Protein AF-D9WTF3-F1 (afdb_monomer)

Sequence (149 aa):
RPGPTGCSPSTRCSPARRPPPRSGPCACPATEAALARQDLAYFTYHATDPVARRRDGLGPPAGLVGLLHGGWITAEPIVYEDVLPRPVADPGTADPALDADWLAGVLDRPVADPVEYYARQRQDSLDEAARALGVAPIAPPVAPPWPPD

Mean predicted aligned error: 12.85 Å

Nearest PDB structures (foldseek):
  6w1h-assembly1_A  TM=7.527E-01  e=3.810E-04  Pseudomonas putida
  6w1g-assembly1_A  TM=8.157E-01  e=6.959E-04  Pseudomonas putida
  2rjb-assembly1_A  TM=7.613E-01  e=1.271E-03  Shigella flexneri
  7z87-assembly1_B  TM=2.732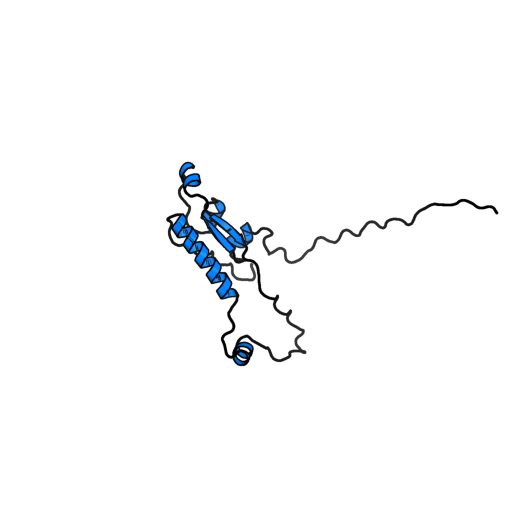E-01  e=2.620E+00  Homo sapiens

Radius of gyration: 26.47 Å; Cα contacts (8 Å, |Δi|>4): 123; chains: 1; bounding box: 66×78×58 Å

pLDDT: mean 77.97, std 19.12, range [31.58, 98.0]

Structure (mmCIF, N/CA/C/O backbone):
data_AF-D9WTF3-F1
#
_entry.id   AF-D9WTF3-F1
#
loop_
_atom_site.group_PDB
_atom_site.id
_atom_site.type_symbol
_atom_site.label_atom_id
_atom_site.label_alt_id
_atom_site.label_comp_id
_atom_site.label_asym_id
_atom_site.label_entity_id
_atom_site.label_seq_id
_atom_site.pdbx_PDB_ins_code
_atom_site.Cartn_x
_atom_site.Cartn_y
_atom_site.Cartn_z
_atom_site.occupancy
_atom_site.B_iso_or_equiv
_atom_site.auth_seq_id
_atom_site.auth_comp_id
_atom_site.auth_asym_id
_atom_site.auth_atom_id
_atom_site.pdbx_PDB_model_num
ATOM 1 N N . ARG A 1 1 ? 50.155 61.643 5.368 1.00 44.66 1 ARG A N 1
ATOM 2 C CA . ARG A 1 1 ? 49.083 61.845 6.383 1.00 44.66 1 ARG A CA 1
ATOM 3 C C . ARG A 1 1 ? 48.370 63.146 6.021 1.00 44.66 1 ARG A C 1
ATOM 5 O O . ARG A 1 1 ? 49.125 64.052 5.691 1.00 44.66 1 ARG A O 1
ATOM 12 N N . PRO A 1 2 ? 47.028 63.281 6.071 1.00 39.81 2 PRO A N 1
ATOM 13 C CA . PRO A 1 2 ? 46.007 62.426 6.705 1.00 39.81 2 PRO A CA 1
ATOM 14 C C . PRO A 1 2 ? 44.875 61.946 5.744 1.00 39.81 2 PRO A C 1
ATOM 16 O O . PRO A 1 2 ? 44.756 62.446 4.633 1.00 39.81 2 PRO A O 1
ATOM 19 N N . GLY A 1 3 ? 44.064 60.962 6.173 1.00 35.59 3 GLY A N 1
ATOM 20 C CA . GLY A 1 3 ? 42.683 60.741 5.671 1.00 35.59 3 GLY A CA 1
ATOM 21 C C . GLY A 1 3 ? 41.695 61.707 6.365 1.00 35.59 3 GLY A C 1
ATOM 22 O O . GLY A 1 3 ? 42.194 62.683 6.930 1.00 35.59 3 GLY A O 1
ATOM 23 N N . PRO A 1 4 ? 40.362 61.464 6.457 1.00 54.62 4 PRO A N 1
ATOM 24 C CA . PRO A 1 4 ? 39.579 60.259 6.132 1.00 54.62 4 PRO A CA 1
ATOM 25 C C . PRO A 1 4 ? 38.205 60.573 5.447 1.00 54.62 4 PRO A C 1
ATOM 27 O O . PRO A 1 4 ? 37.999 61.652 4.903 1.00 54.62 4 PRO A O 1
ATOM 30 N N . THR A 1 5 ? 37.252 59.634 5.567 1.00 38.22 5 THR A N 1
ATOM 31 C CA . THR A 1 5 ? 35.771 59.749 5.486 1.00 38.22 5 THR A CA 1
ATOM 32 C C . THR A 1 5 ? 35.025 59.724 4.144 1.00 38.22 5 THR A C 1
ATOM 34 O O . THR A 1 5 ? 35.095 60.642 3.338 1.00 38.22 5 THR A O 1
ATOM 37 N N . GLY A 1 6 ? 34.154 58.710 4.021 1.00 32.41 6 GLY A N 1
ATOM 38 C CA . GLY A 1 6 ? 32.908 58.784 3.253 1.00 32.41 6 GLY A CA 1
ATOM 39 C C . GLY A 1 6 ? 32.291 57.420 2.934 1.00 32.41 6 GLY 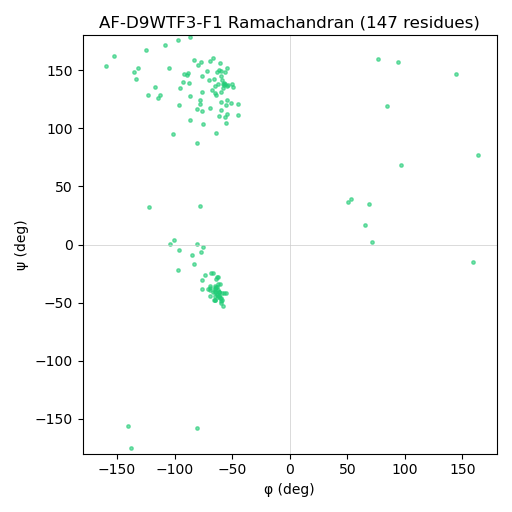A C 1
ATOM 40 O O . GLY A 1 6 ? 32.413 56.937 1.817 1.00 32.41 6 GLY A O 1
ATOM 41 N N . CYS A 1 7 ? 31.632 56.796 3.915 1.00 31.58 7 CYS A N 1
ATOM 42 C CA . CYS A 1 7 ? 30.656 55.726 3.675 1.00 31.58 7 CYS A CA 1
ATOM 43 C C . CYS A 1 7 ? 29.310 56.305 3.191 1.00 31.58 7 CYS A C 1
ATOM 45 O O . CYS A 1 7 ? 28.966 57.420 3.579 1.00 31.58 7 CYS A O 1
ATOM 47 N N . SER A 1 8 ? 28.536 55.444 2.502 1.00 38.44 8 SER A N 1
ATOM 48 C CA . SER A 1 8 ? 27.074 55.454 2.230 1.00 38.44 8 SER A CA 1
ATOM 49 C C . SER A 1 8 ? 26.555 56.084 0.921 1.00 38.44 8 SER A C 1
ATOM 51 O O . SER A 1 8 ? 27.153 57.028 0.418 1.00 38.44 8 SER A O 1
ATOM 53 N N . PRO A 1 9 ? 25.342 55.706 0.440 1.00 47.34 9 PRO A N 1
ATOM 54 C CA . PRO A 1 9 ? 24.687 54.382 0.434 1.00 47.34 9 PRO A CA 1
ATOM 55 C C . PRO A 1 9 ? 23.982 54.075 -0.922 1.00 47.34 9 PRO A C 1
ATOM 57 O O . PRO A 1 9 ? 23.955 54.897 -1.831 1.00 47.34 9 PRO A O 1
ATOM 60 N N . SER A 1 10 ? 23.278 52.936 -0.999 1.00 37.19 10 SER A N 1
ATOM 61 C CA . SER A 1 10 ? 22.157 52.652 -1.931 1.00 37.19 10 SER A CA 1
ATOM 62 C C . SER A 1 10 ? 22.461 51.887 -3.224 1.00 37.19 10 SER A C 1
ATOM 64 O O . SER A 1 10 ? 22.210 52.374 -4.325 1.00 37.19 10 SER A O 1
ATOM 66 N N . THR A 1 11 ? 22.819 50.605 -3.107 1.00 38.91 11 THR A N 1
ATOM 67 C CA . THR A 1 11 ? 22.327 49.640 -4.107 1.00 38.91 11 THR A CA 1
ATOM 68 C C . THR A 1 11 ? 20.961 49.161 -3.635 1.00 38.91 11 THR A C 1
ATOM 70 O O . THR A 1 11 ? 20.842 48.465 -2.629 1.00 38.91 11 THR A O 1
ATOM 73 N N . ARG A 1 12 ? 19.914 49.626 -4.322 1.00 38.94 12 ARG A N 1
ATOM 74 C CA . ARG A 1 12 ? 18.526 49.211 -4.109 1.00 38.94 12 ARG A CA 1
ATOM 75 C C . ARG A 1 12 ? 18.442 47.683 -4.139 1.00 38.94 12 ARG A C 1
ATOM 77 O O . ARG A 1 12 ? 18.777 47.072 -5.151 1.00 38.94 12 ARG A O 1
ATOM 84 N N . CYS A 1 13 ? 17.952 47.089 -3.052 1.00 34.16 13 CYS A N 1
ATOM 85 C CA . CYS A 1 13 ? 17.382 45.748 -3.093 1.00 34.16 13 CYS A CA 1
ATOM 86 C C . CYS A 1 13 ? 16.285 45.747 -4.161 1.00 34.16 13 CYS A C 1
ATOM 88 O O . CYS A 1 13 ? 15.263 46.417 -4.007 1.00 34.16 13 CYS A O 1
ATOM 90 N N . SER A 1 14 ? 16.507 45.019 -5.255 1.00 44.94 14 SER A N 1
ATOM 91 C CA . SER A 1 14 ? 15.401 44.606 -6.114 1.00 44.94 14 SER A CA 1
ATOM 92 C C . SER A 1 14 ? 14.453 43.762 -5.264 1.00 44.94 14 SER A C 1
ATOM 94 O O . SER A 1 14 ? 14.934 42.852 -4.583 1.00 44.94 14 SER A O 1
ATOM 96 N N . PRO A 1 15 ? 13.134 44.016 -5.269 1.00 44.28 15 PRO A N 1
ATOM 97 C CA . PRO A 1 15 ? 12.210 43.077 -4.664 1.00 44.28 15 PRO A CA 1
ATOM 98 C C . PRO A 1 15 ? 12.366 41.748 -5.400 1.00 44.28 15 PRO A C 1
ATOM 100 O O . PRO A 1 15 ? 12.266 41.686 -6.629 1.00 44.28 15 PRO A O 1
ATOM 103 N N . ALA A 1 16 ? 12.681 40.702 -4.635 1.00 52.25 16 ALA A N 1
ATOM 104 C CA . ALA A 1 16 ? 12.716 39.334 -5.112 1.00 52.25 16 ALA A CA 1
ATOM 105 C C . ALA A 1 16 ? 11.457 39.085 -5.948 1.00 52.25 16 ALA A C 1
ATOM 107 O O . ALA A 1 16 ? 10.337 39.265 -5.461 1.00 52.25 16 ALA A O 1
ATOM 108 N N . ARG A 1 17 ? 11.636 38.715 -7.223 1.00 53.31 17 ARG A N 1
ATOM 109 C CA . ARG A 1 17 ? 10.531 38.214 -8.040 1.00 53.31 17 ARG A CA 1
ATOM 110 C C . ARG A 1 17 ? 9.954 37.036 -7.278 1.00 53.31 17 ARG A C 1
ATOM 112 O O . ARG A 1 17 ? 10.605 36.003 -7.147 1.00 53.31 17 ARG A O 1
ATOM 119 N N . ARG A 1 18 ? 8.755 37.221 -6.738 1.00 52.94 18 ARG A N 1
ATOM 120 C CA . ARG A 1 18 ? 7.966 36.133 -6.179 1.00 52.94 18 ARG A CA 1
ATOM 121 C C . ARG A 1 18 ? 7.842 35.096 -7.303 1.00 52.94 18 ARG A C 1
ATOM 123 O O . ARG A 1 18 ? 7.384 35.481 -8.384 1.00 52.94 18 ARG A O 1
ATOM 130 N N . PRO A 1 19 ? 8.316 33.851 -7.126 1.00 53.53 19 PRO A N 1
ATOM 131 C CA . PRO A 1 19 ? 8.144 32.850 -8.166 1.00 53.53 19 PRO A CA 1
ATOM 132 C C . PRO A 1 19 ? 6.639 32.717 -8.444 1.00 53.53 19 PRO A C 1
ATOM 134 O O . PRO A 1 19 ? 5.846 32.789 -7.495 1.00 53.53 19 PRO A O 1
ATOM 137 N N . PRO A 1 20 ? 6.221 32.595 -9.717 1.00 49.66 20 PRO A N 1
ATOM 138 C CA . PRO A 1 20 ? 4.818 32.369 -10.028 1.00 49.66 20 PRO A CA 1
ATOM 139 C C . PRO A 1 20 ? 4.333 31.108 -9.295 1.00 49.66 20 PRO A C 1
ATOM 141 O O . PRO A 1 20 ? 5.134 30.190 -9.074 1.00 49.66 20 PRO A O 1
ATOM 144 N N . PRO A 1 21 ? 3.050 31.038 -8.892 1.00 51.03 21 PRO A N 1
ATOM 145 C CA . PRO A 1 21 ? 2.498 29.798 -8.367 1.00 51.03 21 PRO A CA 1
ATOM 146 C C . PRO A 1 21 ? 2.731 28.693 -9.402 1.00 51.03 21 PRO A C 1
ATOM 148 O O . PRO A 1 21 ? 2.372 28.844 -10.573 1.00 51.03 21 PRO A O 1
ATOM 151 N N . ARG A 1 22 ? 3.388 27.611 -8.969 1.00 52.62 22 ARG A N 1
ATOM 152 C CA . ARG A 1 22 ? 3.642 26.423 -9.788 1.00 52.62 22 ARG A CA 1
ATOM 153 C C . ARG A 1 22 ? 2.302 25.909 -10.307 1.00 52.62 22 ARG A C 1
ATOM 155 O O . ARG A 1 22 ? 1.518 25.355 -9.547 1.00 52.62 22 ARG A O 1
ATOM 162 N N . SER A 1 23 ? 2.027 26.146 -11.581 1.00 61.72 23 SER A N 1
ATOM 163 C CA . SER A 1 23 ? 0.857 25.626 -12.280 1.00 61.72 23 SER A CA 1
ATOM 164 C C . SER A 1 23 ? 1.324 24.430 -13.110 1.00 61.72 23 SER A C 1
ATOM 166 O O . SER A 1 23 ? 1.872 24.603 -14.194 1.00 61.72 23 SER A O 1
ATOM 168 N N . GLY A 1 24 ? 1.169 23.227 -12.540 1.00 50.03 24 GLY A N 1
ATOM 169 C CA . GLY A 1 24 ? 1.377 21.927 -13.195 1.00 50.03 24 GLY A CA 1
ATOM 170 C C . GLY A 1 24 ? 1.974 20.843 -12.276 1.00 50.03 24 GLY A C 1
ATOM 171 O O . GLY A 1 24 ? 2.821 21.170 -11.444 1.00 50.03 24 GLY A O 1
ATOM 172 N N . PRO A 1 25 ? 1.613 19.554 -12.455 1.00 49.50 25 PRO A N 1
ATOM 173 C CA . PRO A 1 25 ? 0.257 19.005 -12.446 1.00 49.50 25 PRO A CA 1
ATOM 174 C C . PRO A 1 25 ? -0.240 18.855 -10.992 1.00 49.50 25 PRO A C 1
ATOM 176 O O . PRO A 1 25 ? 0.348 18.141 -10.184 1.00 49.50 25 PRO A O 1
ATOM 179 N N . CYS A 1 26 ? -1.345 19.509 -10.637 1.00 52.03 26 CYS A N 1
ATOM 180 C CA . CYS A 1 26 ? -1.944 19.428 -9.295 1.00 52.03 26 CYS A CA 1
ATOM 181 C C . CYS A 1 26 ? -2.758 18.135 -9.053 1.00 52.03 26 CYS A C 1
ATOM 183 O O . CYS A 1 26 ? -3.754 18.180 -8.338 1.00 52.03 26 CYS A O 1
ATOM 185 N N . ALA A 1 27 ? -2.368 17.002 -9.646 1.00 67.50 27 ALA A N 1
ATOM 186 C CA . ALA A 1 27 ? -3.099 15.736 -9.523 1.00 67.50 27 ALA A CA 1
ATOM 187 C C . ALA A 1 27 ? -2.537 14.796 -8.440 1.00 67.50 27 ALA A C 1
ATOM 189 O O . ALA A 1 27 ? -3.269 13.948 -7.942 1.00 67.50 27 ALA A O 1
ATOM 190 N N . CYS A 1 28 ? -1.267 14.941 -8.040 1.00 73.62 28 CYS A N 1
ATOM 191 C CA . CYS A 1 28 ? -0.702 14.102 -6.981 1.00 73.62 28 CYS A CA 1
ATOM 192 C C . CYS A 1 28 ? -1.162 14.600 -5.602 1.00 73.62 28 CYS A C 1
ATOM 194 O O . CYS A 1 28 ? -0.927 15.770 -5.273 1.00 73.62 28 CYS A O 1
ATOM 196 N N . PRO A 1 29 ? -1.787 13.744 -4.772 1.00 87.88 29 PRO A N 1
ATOM 197 C CA . PRO A 1 29 ? -2.162 14.121 -3.420 1.00 87.88 29 PRO A CA 1
ATOM 198 C C . PRO A 1 29 ? -0.968 14.615 -2.601 1.00 87.88 29 PRO A C 1
ATOM 200 O O . PRO A 1 29 ? 0.114 14.036 -2.630 1.00 87.88 29 PRO A O 1
ATOM 203 N N . ALA A 1 30 ? -1.182 15.677 -1.826 1.00 87.31 30 ALA A N 1
ATOM 204 C CA . ALA A 1 30 ? -0.125 16.322 -1.047 1.00 87.31 30 ALA A CA 1
ATOM 205 C C . ALA A 1 30 ? 0.198 15.613 0.283 1.00 87.31 30 ALA A C 1
ATOM 207 O O . ALA A 1 30 ? 1.028 16.104 1.046 1.00 87.31 30 ALA A O 1
ATOM 208 N N . THR A 1 31 ? -0.484 14.509 0.606 1.00 89.19 31 THR A N 1
ATOM 209 C CA . THR A 1 31 ? -0.310 13.791 1.875 1.00 89.19 31 THR A CA 1
ATOM 210 C C . THR A 1 31 ? -0.183 12.290 1.653 1.00 89.19 31 THR A C 1
ATOM 212 O O . THR A 1 31 ? -0.901 11.705 0.842 1.00 89.19 31 THR A O 1
ATOM 215 N N . GLU A 1 32 ? 0.681 11.651 2.440 1.00 90.69 32 GLU A N 1
ATOM 216 C CA . GLU A 1 32 ? 0.875 10.194 2.456 1.00 90.69 32 GLU A CA 1
ATOM 217 C C . GLU A 1 32 ? -0.434 9.443 2.711 1.00 90.69 32 GLU A C 1
ATOM 219 O O . GLU A 1 32 ? -0.756 8.485 2.017 1.00 90.69 32 GLU A O 1
ATOM 224 N N . ALA A 1 33 ? -1.259 9.939 3.636 1.00 86.88 33 ALA A N 1
ATOM 225 C CA . ALA A 1 33 ? -2.566 9.353 3.912 1.00 86.88 33 ALA A CA 1
ATOM 226 C C . ALA A 1 33 ? -3.501 9.374 2.690 1.00 86.88 33 ALA A C 1
ATOM 228 O O . ALA A 1 33 ? -4.330 8.479 2.535 1.00 86.88 33 ALA A O 1
ATOM 229 N N . ALA A 1 34 ? -3.414 10.396 1.834 1.00 87.81 34 ALA A N 1
ATOM 230 C CA . ALA A 1 34 ? -4.198 10.439 0.606 1.00 87.81 34 ALA A CA 1
ATOM 231 C C . ALA A 1 34 ? -3.616 9.510 -0.470 1.00 87.81 34 ALA A C 1
ATOM 233 O O . ALA A 1 34 ? -4.390 8.818 -1.126 1.00 87.81 34 ALA A O 1
ATOM 234 N N . LEU A 1 35 ? -2.286 9.421 -0.582 1.00 90.94 35 LEU A N 1
ATOM 235 C CA . LEU A 1 35 ? -1.609 8.465 -1.467 1.00 90.94 35 LEU A CA 1
ATOM 236 C C . LEU A 1 35 ? -1.962 7.011 -1.113 1.00 90.94 35 LEU A C 1
ATOM 238 O O . LEU A 1 35 ? -2.342 6.249 -1.997 1.00 90.94 35 LEU A O 1
ATOM 242 N N . ALA A 1 36 ? -1.934 6.652 0.174 1.00 91.00 36 ALA A N 1
ATOM 243 C CA . ALA A 1 36 ? -2.263 5.309 0.657 1.00 91.00 36 ALA A CA 1
ATOM 244 C C . ALA A 1 36 ? -3.726 4.916 0.395 1.00 91.00 36 ALA A C 1
ATOM 246 O O . ALA A 1 36 ? -4.023 3.761 0.107 1.00 91.00 36 ALA A O 1
ATOM 247 N N . ARG A 1 37 ? -4.664 5.868 0.493 1.00 88.88 37 ARG A N 1
ATOM 248 C CA . ARG A 1 37 ? -6.093 5.607 0.235 1.00 88.88 37 ARG A CA 1
ATOM 249 C C . AR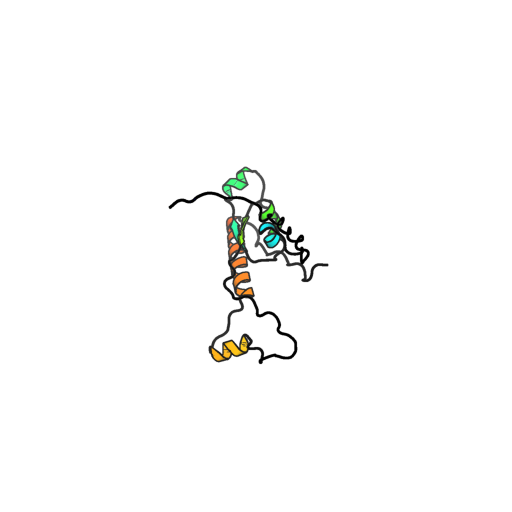G A 1 37 ? -6.413 5.427 -1.248 1.00 88.88 37 ARG A C 1
ATOM 251 O O . ARG A 1 37 ? -7.418 4.797 -1.555 1.00 88.88 37 ARG A O 1
ATOM 258 N N . GLN A 1 38 ? -5.605 6.013 -2.127 1.00 88.38 38 GLN A N 1
ATOM 259 C CA . GLN A 1 38 ? -5.796 5.989 -3.580 1.00 88.38 38 GLN A CA 1
ATOM 260 C C . GLN A 1 38 ? -4.899 4.955 -4.283 1.00 88.38 38 GLN A C 1
ATOM 262 O O . GLN A 1 38 ? -4.906 4.897 -5.505 1.00 88.38 38 GLN A O 1
ATOM 267 N N . ASP A 1 39 ? -4.134 4.165 -3.522 1.00 90.75 39 ASP A N 1
ATOM 268 C CA . ASP A 1 39 ? -3.134 3.212 -4.027 1.00 90.75 39 ASP A CA 1
ATOM 269 C C . ASP A 1 39 ? -2.104 3.836 -4.991 1.00 90.75 39 ASP A C 1
ATOM 271 O O . ASP A 1 39 ? -1.722 3.244 -5.995 1.00 90.75 39 ASP A O 1
ATOM 275 N N . LEU A 1 40 ? -1.656 5.065 -4.699 1.00 90.88 40 LEU A N 1
ATOM 276 C CA . LEU A 1 40 ? -0.714 5.813 -5.551 1.00 90.88 40 LEU A CA 1
ATOM 277 C C . LEU A 1 40 ? 0.757 5.683 -5.122 1.00 90.88 40 LEU A C 1
ATOM 279 O O . LEU A 1 40 ? 1.644 6.221 -5.782 1.00 90.88 40 LEU A O 1
ATOM 283 N N . ALA A 1 41 ? 1.017 5.014 -4.002 1.00 91.62 41 ALA A N 1
ATOM 284 C CA . ALA A 1 41 ? 2.349 4.668 -3.520 1.00 91.62 41 ALA A CA 1
ATOM 285 C C . ALA A 1 41 ? 2.265 3.402 -2.657 1.00 91.62 41 ALA A C 1
ATOM 287 O O . ALA A 1 41 ? 1.185 3.035 -2.185 1.00 91.62 41 ALA A O 1
ATOM 288 N N . TYR A 1 42 ? 3.401 2.745 -2.438 1.00 94.75 42 TYR A N 1
ATOM 289 C CA . TYR A 1 42 ? 3.475 1.563 -1.587 1.00 94.75 42 TYR A CA 1
ATOM 290 C C . TYR A 1 42 ? 3.694 1.941 -0.120 1.00 94.75 42 TYR A C 1
ATOM 292 O O . TYR A 1 42 ? 4.481 2.833 0.200 1.00 94.75 42 TYR A O 1
ATOM 300 N N . PHE A 1 43 ? 3.002 1.233 0.770 1.00 96.81 43 PHE A N 1
ATOM 301 C CA . PHE A 1 43 ? 3.053 1.428 2.217 1.00 96.81 43 PHE A CA 1
ATOM 302 C C . PHE A 1 43 ? 3.149 0.076 2.923 1.00 96.81 43 PHE A C 1
ATOM 304 O O . PHE A 1 43 ? 2.567 -0.906 2.457 1.00 96.81 43 PHE A O 1
ATOM 311 N N . THR A 1 44 ? 3.828 0.041 4.066 1.00 97.19 44 THR A N 1
ATOM 312 C CA . THR A 1 44 ? 3.634 -0.999 5.077 1.00 97.19 44 THR A CA 1
ATOM 313 C C . THR A 1 44 ? 2.545 -0.574 6.052 1.00 97.19 44 THR A C 1
ATOM 315 O O . THR A 1 44 ? 2.383 0.611 6.354 1.00 97.19 44 THR A O 1
ATOM 318 N N . TYR A 1 45 ? 1.777 -1.543 6.546 1.00 97.06 45 TYR A N 1
ATOM 319 C CA . TYR A 1 45 ? 0.672 -1.292 7.462 1.00 97.06 45 TYR A CA 1
ATOM 320 C C . TYR A 1 45 ? 0.901 -1.956 8.811 1.00 97.06 45 TYR A C 1
ATOM 322 O O . TYR A 1 45 ? 1.258 -3.129 8.892 1.00 97.06 45 TYR A O 1
ATOM 330 N N . HIS A 1 46 ? 0.624 -1.210 9.877 1.00 96.31 46 HIS A N 1
ATOM 331 C CA . HIS A 1 46 ? 0.778 -1.689 11.246 1.00 96.31 46 HIS A CA 1
ATOM 332 C C . HIS A 1 46 ? -0.547 -1.577 11.988 1.00 96.31 46 HIS A C 1
ATOM 334 O O . HIS A 1 46 ? -1.177 -0.519 12.002 1.00 96.31 46 HIS A O 1
ATOM 340 N N . ALA A 1 47 ? -0.986 -2.671 12.613 1.00 94.44 47 ALA A N 1
ATOM 341 C CA . ALA A 1 47 ? -2.160 -2.642 13.476 1.00 94.44 47 ALA A CA 1
ATOM 342 C C . ALA A 1 47 ? -1.896 -1.753 14.696 1.00 94.44 47 ALA A C 1
ATOM 344 O O . ALA A 1 47 ? -0.891 -1.898 15.390 1.00 94.44 47 ALA A O 1
ATOM 345 N N . THR A 1 48 ? -2.824 -0.842 14.974 1.00 90.62 48 THR A N 1
ATOM 346 C CA . THR A 1 48 ? -2.834 -0.107 16.241 1.00 90.62 48 THR A CA 1
ATOM 347 C C . THR A 1 48 ? -3.267 -1.047 17.363 1.00 90.62 48 THR A C 1
ATOM 349 O O . THR A 1 48 ? -4.054 -1.961 17.118 1.00 90.62 48 THR A O 1
ATOM 352 N N . ASP A 1 49 ? -2.776 -0.818 18.588 1.00 82.94 49 ASP A N 1
ATOM 353 C CA . ASP A 1 49 ? -3.075 -1.654 19.759 1.00 82.94 49 ASP A CA 1
ATOM 354 C C . ASP A 1 49 ? -4.586 -1.986 19.855 1.00 82.94 49 ASP A C 1
ATOM 356 O O . ASP A 1 49 ? -5.410 -1.100 20.135 1.00 82.94 49 ASP A O 1
ATOM 360 N N . PRO A 1 50 ? -4.973 -3.263 19.648 1.00 70.88 50 PRO A N 1
ATOM 361 C CA . PRO A 1 50 ? -6.370 -3.680 19.659 1.00 70.88 50 PRO A CA 1
ATOM 362 C C . PRO A 1 50 ? -7.041 -3.469 21.019 1.00 70.88 50 PRO A C 1
ATOM 364 O O . PRO A 1 50 ? -8.258 -3.284 21.087 1.00 70.88 50 PRO A O 1
ATOM 367 N N . VAL A 1 51 ? -6.275 -3.500 22.115 1.00 71.75 51 VAL A N 1
ATOM 368 C CA . VAL A 1 51 ? -6.796 -3.313 23.475 1.00 71.75 51 VAL A CA 1
ATOM 369 C C . VAL A 1 51 ? -7.252 -1.875 23.673 1.00 71.75 51 VAL A C 1
ATOM 371 O O . VAL A 1 51 ? -8.304 -1.650 24.274 1.00 71.75 51 VAL A O 1
ATOM 374 N N . ALA A 1 52 ? -6.505 -0.910 23.132 1.00 70.69 52 ALA A N 1
ATOM 375 C CA . ALA A 1 52 ? -6.893 0.493 23.163 1.00 70.69 52 ALA A CA 1
ATOM 376 C C . ALA A 1 52 ? -8.217 0.711 22.413 1.00 70.69 52 ALA A C 1
ATOM 378 O O . ALA A 1 52 ? -9.122 1.335 22.955 1.00 70.69 52 ALA A O 1
ATOM 379 N N . ARG A 1 53 ? -8.386 0.113 21.227 1.00 75.69 53 ARG A N 1
ATOM 380 C CA . ARG A 1 53 ? -9.588 0.317 20.396 1.00 75.69 53 ARG A CA 1
ATOM 381 C C . ARG A 1 53 ? -10.828 -0.427 20.852 1.00 75.69 53 ARG A C 1
ATOM 383 O O . ARG A 1 53 ? -11.933 0.084 20.709 1.00 75.69 53 ARG A O 1
ATOM 390 N N . ARG A 1 54 ? -10.674 -1.591 21.484 1.00 69.06 54 ARG A N 1
ATOM 391 C CA . ARG A 1 54 ? -11.808 -2.286 22.114 1.00 69.06 54 ARG A CA 1
ATOM 392 C C . ARG A 1 54 ? -12.445 -1.467 23.240 1.00 69.06 54 ARG A C 1
ATOM 394 O O . ARG A 1 54 ? -13.639 -1.621 23.479 1.00 69.06 54 ARG A O 1
ATOM 401 N N . ARG A 1 55 ? -11.686 -0.593 23.918 1.00 65.25 55 ARG A N 1
ATOM 402 C CA . ARG A 1 55 ? -12.222 0.295 24.969 1.00 65.25 55 ARG A CA 1
ATOM 403 C C . ARG A 1 55 ? -13.155 1.374 24.421 1.00 65.25 55 ARG A C 1
ATOM 405 O O . ARG A 1 55 ? -14.040 1.803 25.153 1.00 65.25 55 ARG A O 1
ATOM 412 N N . ASP A 1 56 ? -13.014 1.736 23.148 1.00 72.94 56 ASP A N 1
ATOM 413 C CA . ASP A 1 56 ? -13.886 2.706 22.477 1.00 72.94 56 ASP A CA 1
ATOM 414 C C . ASP A 1 56 ? -15.250 2.097 22.089 1.00 72.94 56 ASP A C 1
ATOM 416 O O . ASP A 1 56 ? -16.137 2.803 21.615 1.00 72.94 56 ASP A O 1
ATOM 420 N N . GLY A 1 57 ? -15.436 0.780 22.273 1.00 72.62 57 GLY A N 1
ATOM 421 C CA . GLY A 1 57 ? -16.688 0.065 21.995 1.00 72.62 57 GLY A CA 1
ATOM 422 C C . GLY A 1 57 ? -17.013 -0.107 20.507 1.00 72.62 57 GLY A C 1
ATOM 423 O O . GLY A 1 57 ? -18.048 -0.679 20.165 1.00 72.62 57 GLY A O 1
ATOM 424 N N . LEU A 1 58 ? -16.137 0.361 19.619 1.00 76.88 58 LEU A N 1
ATOM 425 C CA . LEU A 1 58 ? -16.276 0.243 18.173 1.00 76.88 58 LEU A CA 1
ATOM 426 C C . LEU A 1 58 ? -15.556 -1.016 17.679 1.00 76.88 58 LEU A C 1
ATOM 428 O O . LEU A 1 58 ? -14.467 -1.341 18.143 1.00 76.88 58 LEU A O 1
ATOM 432 N N . GLY A 1 59 ? -16.162 -1.729 16.730 1.00 80.94 59 GLY A N 1
ATOM 433 C CA . GLY A 1 59 ? -15.492 -2.802 15.992 1.00 80.94 59 GLY A CA 1
ATOM 434 C C . GLY A 1 59 ? -14.674 -2.255 14.814 1.00 80.94 59 GLY A C 1
ATOM 435 O O . GLY A 1 59 ? -14.956 -1.147 14.344 1.00 80.94 59 GLY A O 1
ATOM 436 N N . PRO A 1 60 ? -13.682 -3.010 14.309 1.00 85.19 60 PRO A N 1
ATOM 437 C CA . PRO A 1 60 ? -12.931 -2.608 13.128 1.00 85.19 60 PRO A CA 1
ATOM 438 C C . PRO A 1 60 ? -13.855 -2.556 11.897 1.00 85.19 60 PRO A C 1
ATOM 440 O O . PRO A 1 60 ? -14.579 -3.522 11.638 1.00 85.19 60 PRO A O 1
ATOM 443 N N . PRO A 1 61 ? -13.862 -1.449 11.132 1.00 88.00 61 PRO A N 1
ATOM 444 C CA . PRO A 1 61 ? -14.602 -1.367 9.879 1.00 88.00 61 PRO A CA 1
ATOM 445 C C . PRO A 1 61 ? -14.006 -2.309 8.826 1.00 88.00 61 PRO A C 1
ATOM 447 O O . PRO A 1 61 ? -12.847 -2.715 8.909 1.00 88.00 61 PRO A O 1
ATOM 450 N N . ALA A 1 62 ? -14.794 -2.630 7.802 1.00 87.56 62 ALA A N 1
ATOM 451 C CA . ALA A 1 62 ? -14.318 -3.424 6.677 1.00 87.56 62 ALA A CA 1
ATOM 452 C C . ALA A 1 62 ? -13.439 -2.595 5.723 1.00 87.56 62 ALA A C 1
ATOM 454 O O . ALA A 1 62 ? -13.713 -1.421 5.463 1.00 87.56 62 ALA A O 1
ATOM 455 N N . GLY A 1 63 ? -12.430 -3.252 5.145 1.00 90.81 63 GLY A N 1
ATOM 456 C CA . GLY A 1 63 ? -11.597 -2.706 4.073 1.00 90.81 63 GLY A CA 1
ATOM 457 C C . GLY A 1 63 ? -10.537 -1.697 4.526 1.00 90.81 63 GLY A C 1
ATOM 458 O O . GLY A 1 63 ? -10.629 -1.075 5.586 1.00 90.81 63 GLY A O 1
ATOM 459 N N . LEU A 1 64 ? -9.515 -1.512 3.685 1.00 92.75 64 LEU A N 1
ATOM 460 C CA . LEU A 1 64 ? -8.331 -0.722 4.026 1.00 92.75 64 LEU A CA 1
ATOM 461 C C . LEU A 1 64 ? -8.654 0.736 4.377 1.00 92.75 64 LEU A C 1
ATOM 463 O O . LEU A 1 64 ? -8.200 1.251 5.397 1.00 92.75 64 LEU A O 1
ATOM 467 N N . VAL A 1 65 ? -9.451 1.406 3.540 1.00 92.00 65 VAL A N 1
ATOM 468 C CA . VAL A 1 65 ? -9.760 2.836 3.701 1.00 92.00 65 VAL A CA 1
ATOM 469 C C . VAL A 1 65 ? -10.475 3.100 5.028 1.00 92.00 65 VAL A C 1
ATOM 471 O O . VAL A 1 65 ? -10.148 4.066 5.718 1.00 92.00 65 VAL A O 1
ATOM 474 N N . GLY A 1 66 ? -11.409 2.223 5.411 1.00 91.06 66 GLY A N 1
ATOM 475 C CA . GLY A 1 66 ? -12.114 2.308 6.687 1.00 91.06 66 GLY A CA 1
ATOM 476 C C . GLY A 1 66 ? -11.173 2.107 7.871 1.00 91.06 66 GLY A C 1
ATOM 477 O O . GLY A 1 66 ? -11.218 2.879 8.829 1.00 91.06 66 GLY A O 1
ATOM 478 N N . LEU A 1 67 ? -10.285 1.113 7.788 1.00 92.69 67 LEU A N 1
ATOM 479 C CA . LEU A 1 67 ? -9.297 0.832 8.830 1.00 92.69 67 LEU A CA 1
ATOM 480 C C . LEU A 1 67 ? -8.320 2.001 9.017 1.00 92.69 67 LEU A C 1
ATOM 482 O O . LEU A 1 67 ? -8.071 2.391 10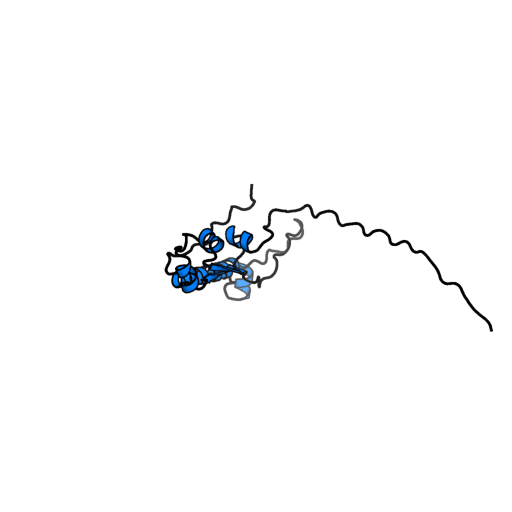.156 1.00 92.69 67 LEU A O 1
ATOM 486 N N . LEU A 1 68 ? -7.841 2.617 7.931 1.00 92.06 68 LEU A N 1
ATOM 487 C CA . LEU A 1 68 ? -6.994 3.815 7.982 1.00 92.06 68 LEU A CA 1
ATOM 488 C C . LEU A 1 68 ? -7.738 5.023 8.559 1.00 92.06 68 LEU A C 1
ATOM 490 O O . LEU A 1 68 ? -7.214 5.718 9.424 1.00 92.06 68 LEU A O 1
ATOM 494 N N . HIS A 1 69 ? -8.961 5.294 8.094 1.0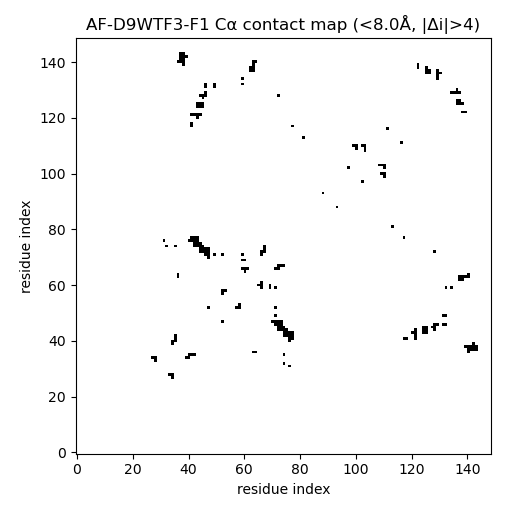0 89.88 69 HIS A N 1
ATOM 495 C CA . HIS A 1 69 ? -9.750 6.435 8.569 1.00 89.88 69 HIS A CA 1
ATOM 496 C C . HIS A 1 69 ? -10.115 6.296 10.051 1.00 89.88 69 HIS A C 1
ATOM 498 O O . HIS A 1 69 ? -10.041 7.260 10.808 1.00 89.88 69 HIS A O 1
ATOM 504 N N . GLY A 1 70 ? -10.485 5.088 10.476 1.00 88.38 70 GLY A N 1
ATOM 505 C CA . GLY A 1 70 ? -10.738 4.775 11.876 1.00 88.38 70 GLY A CA 1
ATOM 506 C C . GLY A 1 70 ? -9.462 4.627 12.702 1.00 88.38 70 GLY A C 1
ATOM 507 O O . GLY A 1 70 ? -9.565 4.374 13.894 1.00 88.38 70 GLY A O 1
ATOM 508 N N . GLY A 1 71 ? -8.273 4.738 12.099 1.00 90.56 71 GLY A N 1
ATOM 509 C CA . GLY A 1 71 ? -6.970 4.601 12.748 1.00 90.56 71 GLY A CA 1
ATOM 510 C C . GLY A 1 71 ? -6.668 3.202 13.289 1.00 90.56 71 GLY A C 1
ATOM 511 O O . GLY A 1 71 ? -5.830 3.078 14.168 1.00 90.56 71 GLY A O 1
ATOM 512 N N . TRP A 1 72 ? -7.391 2.168 12.865 1.00 92.62 72 TRP A N 1
ATOM 513 C CA . TRP A 1 72 ? -7.165 0.781 13.296 1.00 92.62 72 TRP A CA 1
ATOM 514 C C . TRP A 1 72 ? -5.827 0.237 12.805 1.00 92.62 72 TRP A C 1
ATOM 516 O O . TRP A 1 72 ? -5.255 -0.664 13.415 1.00 92.62 72 TRP A O 1
ATOM 526 N N . ILE A 1 73 ? -5.329 0.823 11.721 1.00 93.88 73 ILE A N 1
ATOM 527 C CA . ILE A 1 73 ? -3.994 0.611 11.190 1.00 93.88 73 ILE A CA 1
ATOM 528 C C . ILE A 1 73 ? -3.347 1.968 10.897 1.00 93.88 73 ILE A C 1
ATOM 530 O O . ILE A 1 73 ? -4.044 2.939 10.586 1.00 93.88 73 ILE A O 1
ATOM 534 N N . THR A 1 74 ? -2.024 2.022 10.960 1.00 94.38 74 THR A N 1
ATOM 535 C CA . THR A 1 74 ? -1.206 3.120 10.436 1.00 94.38 74 THR A CA 1
ATOM 536 C C . THR A 1 74 ? -0.528 2.676 9.145 1.00 94.38 74 THR A C 1
ATOM 538 O O . THR A 1 74 ? -0.304 1.483 8.947 1.00 94.38 74 THR A O 1
ATOM 541 N N . ALA A 1 75 ? -0.244 3.626 8.254 1.00 95.69 75 ALA A N 1
ATOM 542 C CA . ALA A 1 75 ? 0.490 3.390 7.016 1.00 95.69 75 ALA A CA 1
ATOM 543 C C . ALA A 1 75 ? 1.842 4.098 7.098 1.00 95.69 75 ALA A C 1
ATOM 545 O O . ALA A 1 75 ? 1.877 5.292 7.396 1.00 95.69 75 ALA A O 1
ATOM 546 N N . GLU A 1 76 ? 2.919 3.376 6.815 1.00 96.31 76 GLU A N 1
ATOM 547 C CA . GLU A 1 76 ? 4.276 3.908 6.717 1.00 96.31 76 GLU A CA 1
ATOM 548 C C . GLU A 1 76 ? 4.757 3.759 5.269 1.00 96.31 76 GLU A C 1
ATOM 550 O O . GLU A 1 76 ? 4.635 2.672 4.700 1.00 96.31 76 GLU A O 1
ATOM 555 N N . PRO A 1 77 ? 5.213 4.838 4.610 1.00 96.00 77 PRO A N 1
ATOM 556 C CA . PRO A 1 77 ? 5.617 4.771 3.210 1.00 96.00 77 PRO A CA 1
ATOM 557 C C . PRO A 1 77 ? 6.841 3.872 3.042 1.00 96.00 77 PRO A C 1
ATOM 559 O O . PRO A 1 77 ? 7.812 3.977 3.793 1.00 96.00 77 PRO A O 1
ATOM 562 N N . ILE A 1 78 ? 6.816 3.018 2.019 1.00 95.12 78 ILE A N 1
ATOM 563 C CA . ILE A 1 78 ? 7.988 2.229 1.641 1.00 95.12 78 ILE A CA 1
ATOM 564 C C . ILE A 1 78 ? 8.965 3.143 0.900 1.00 95.12 78 ILE A C 1
ATOM 566 O O . ILE A 1 78 ? 8.579 3.873 -0.015 1.00 95.12 78 ILE A O 1
ATOM 570 N N . VAL A 1 79 ? 10.235 3.112 1.305 1.00 93.31 79 VAL A N 1
ATOM 571 C CA . VAL A 1 79 ? 11.292 3.901 0.666 1.00 93.31 79 VAL A CA 1
ATOM 572 C C . VAL A 1 79 ? 11.537 3.377 -0.750 1.00 93.31 79 VAL A C 1
ATOM 574 O O . VAL A 1 79 ? 11.643 2.172 -0.975 1.00 93.31 79 VAL A O 1
ATOM 577 N N . TYR A 1 80 ? 11.614 4.298 -1.711 1.00 89.69 80 TYR A N 1
ATOM 578 C CA . TYR A 1 80 ? 12.006 3.984 -3.080 1.00 89.69 80 TYR A CA 1
ATOM 579 C C . TYR A 1 80 ? 13.524 3.786 -3.130 1.00 89.69 80 TYR A C 1
ATOM 581 O O . TYR A 1 80 ? 14.283 4.720 -2.880 1.00 89.69 80 TYR A O 1
ATOM 589 N N . GLU A 1 81 ? 13.940 2.565 -3.442 1.00 88.44 81 GLU A N 1
ATOM 590 C CA . GLU A 1 81 ? 15.337 2.103 -3.442 1.00 88.44 81 GLU A CA 1
ATOM 591 C C . GLU A 1 81 ? 15.902 1.983 -4.866 1.00 88.44 81 GLU A C 1
ATOM 593 O O . GLU A 1 81 ? 17.063 1.624 -5.060 1.00 88.44 81 GLU A O 1
ATOM 598 N N . ASP A 1 82 ? 15.090 2.301 -5.874 1.00 87.25 82 ASP A N 1
ATOM 599 C CA . ASP A 1 82 ? 15.475 2.231 -7.276 1.00 87.25 82 ASP A CA 1
ATOM 600 C C . ASP A 1 82 ? 15.921 3.580 -7.838 1.00 87.25 82 ASP A C 1
ATOM 602 O O . ASP A 1 82 ? 15.883 4.642 -7.211 1.00 87.25 82 ASP A O 1
ATOM 606 N N . VAL A 1 83 ? 16.351 3.537 -9.094 1.00 84.00 83 VAL A N 1
ATOM 607 C CA . VAL A 1 83 ? 16.688 4.724 -9.870 1.00 84.00 83 VAL A CA 1
ATOM 608 C C . VAL A 1 83 ? 15.455 5.258 -10.587 1.00 84.00 83 VAL A C 1
ATOM 610 O O . VAL A 1 83 ? 14.568 4.507 -10.993 1.00 84.00 83 VAL A O 1
ATOM 613 N N . LEU A 1 84 ? 15.385 6.578 -10.761 1.00 80.88 84 LEU A N 1
ATOM 614 C CA . LEU A 1 84 ? 14.346 7.167 -11.599 1.00 80.88 84 LEU A CA 1
ATOM 615 C C . LEU A 1 84 ? 14.504 6.662 -13.044 1.00 80.88 84 LEU A C 1
ATOM 617 O O . LEU A 1 84 ? 15.634 6.617 -13.547 1.00 80.88 84 LEU A O 1
ATOM 621 N N . PRO A 1 85 ? 13.401 6.313 -13.730 1.00 75.06 85 PRO A N 1
ATOM 622 C CA . PRO A 1 85 ? 13.463 5.910 -15.126 1.00 75.06 85 PRO A CA 1
ATOM 623 C C . PRO A 1 85 ? 14.051 7.042 -15.970 1.00 75.06 85 PRO A C 1
ATOM 625 O O . PRO A 1 85 ? 13.827 8.228 -15.700 1.00 75.06 85 PRO A O 1
ATOM 628 N N . ARG A 1 86 ? 14.822 6.678 -17.004 1.00 71.62 86 ARG A N 1
ATOM 629 C CA . ARG A 1 86 ? 15.378 7.678 -17.920 1.00 71.62 86 ARG A CA 1
ATOM 630 C C . ARG A 1 86 ? 14.227 8.472 -18.543 1.00 71.62 86 ARG A C 1
ATOM 632 O O . ARG A 1 86 ? 13.256 7.858 -18.991 1.00 71.62 86 ARG A O 1
ATOM 639 N N . PRO A 1 87 ? 14.330 9.811 -18.613 1.00 67.38 87 PRO A N 1
ATOM 640 C CA . PRO A 1 87 ? 13.387 10.578 -19.405 1.00 67.38 87 PRO A CA 1
ATOM 641 C C . PRO A 1 87 ? 13.457 10.071 -20.849 1.00 67.38 87 PRO A C 1
ATOM 643 O O . PRO A 1 87 ? 14.544 9.788 -21.358 1.00 67.38 87 PRO A O 1
ATOM 646 N N . VAL A 1 88 ? 12.298 9.923 -21.489 1.00 61.72 88 VAL A N 1
ATOM 647 C CA . VAL A 1 88 ? 12.221 9.508 -22.893 1.00 61.72 88 VAL A CA 1
ATOM 648 C C . VAL A 1 88 ? 12.971 10.558 -23.719 1.00 61.72 88 VAL A C 1
A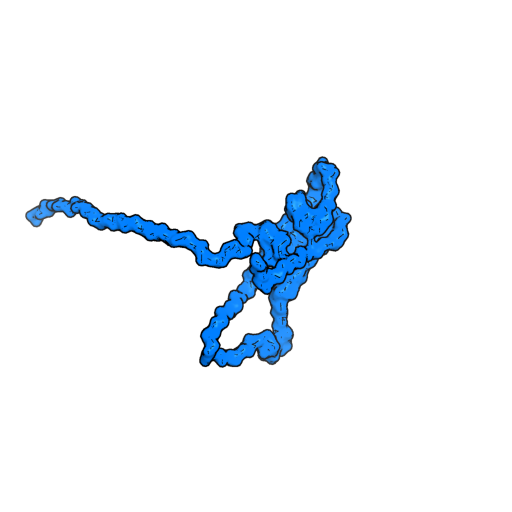TOM 650 O O . VAL A 1 88 ? 12.602 11.731 -23.701 1.00 61.72 88 VAL A O 1
ATOM 653 N N . ALA A 1 89 ? 14.073 10.162 -24.360 1.00 60.25 89 ALA A N 1
ATOM 654 C CA . ALA A 1 89 ? 14.837 11.046 -25.236 1.00 60.25 89 ALA A CA 1
ATOM 655 C C . ALA A 1 89 ? 14.034 11.359 -26.508 1.00 60.25 89 ALA A C 1
ATOM 657 O O . ALA A 1 89 ? 13.137 10.597 -26.879 1.00 60.25 89 ALA A O 1
ATOM 658 N N . ASP A 1 90 ? 14.367 12.468 -27.176 1.00 59.38 90 ASP A N 1
ATOM 659 C CA . ASP A 1 90 ? 13.738 12.847 -28.441 1.00 59.38 90 ASP A CA 1
ATOM 660 C C . ASP A 1 90 ? 13.747 11.672 -29.441 1.00 59.38 90 ASP A C 1
ATOM 662 O O . ASP A 1 90 ? 14.752 10.959 -29.561 1.00 59.38 90 ASP A O 1
ATOM 666 N N . PRO A 1 91 ? 12.645 11.450 -30.181 1.00 53.25 91 PRO A N 1
ATOM 667 C CA . PRO A 1 91 ? 12.558 10.384 -31.171 1.00 53.25 91 PRO A CA 1
ATOM 668 C C . PRO A 1 91 ? 13.569 10.644 -32.300 1.00 53.25 91 PRO A C 1
ATOM 670 O O . PRO A 1 91 ? 13.312 11.418 -33.218 1.00 53.25 91 PRO A O 1
ATOM 673 N N . GLY A 1 92 ? 14.747 10.023 -32.219 1.00 58.41 92 GLY A N 1
ATOM 674 C CA . GLY A 1 92 ? 15.820 10.192 -33.207 1.00 58.41 92 GLY A CA 1
ATOM 675 C C . GLY A 1 92 ? 17.229 9.824 -32.730 1.00 58.41 92 GLY A C 1
ATOM 676 O O . GLY A 1 92 ? 18.110 9.638 -33.564 1.00 58.41 92 GLY A O 1
ATOM 677 N N . THR A 1 93 ? 17.448 9.673 -31.421 1.00 56.53 93 THR A N 1
ATOM 678 C CA . THR A 1 93 ? 18.748 9.304 -30.812 1.00 56.53 93 THR A CA 1
ATOM 679 C C . THR A 1 93 ? 18.672 8.024 -29.973 1.00 56.53 93 THR A C 1
ATOM 681 O O . THR A 1 93 ? 19.373 7.879 -28.973 1.00 56.53 93 THR A O 1
ATOM 684 N N . ALA A 1 94 ? 17.808 7.081 -30.356 1.00 61.16 94 ALA A N 1
ATOM 685 C CA . ALA A 1 94 ? 17.633 5.840 -29.611 1.00 61.16 94 ALA A CA 1
ATOM 686 C C . ALA A 1 94 ? 18.809 4.877 -29.848 1.00 61.16 94 ALA A C 1
ATOM 688 O O . ALA A 1 94 ? 18.880 4.206 -30.879 1.00 61.16 94 ALA A O 1
ATOM 689 N N . ASP A 1 95 ? 19.702 4.781 -28.864 1.00 59.94 95 ASP A N 1
ATOM 690 C CA . ASP A 1 95 ? 20.431 3.535 -28.615 1.00 59.94 95 ASP A CA 1
ATOM 691 C C . ASP A 1 95 ? 19.419 2.384 -28.429 1.00 59.94 95 ASP A C 1
ATOM 693 O O . ASP A 1 95 ? 18.282 2.631 -28.001 1.00 59.94 95 ASP A O 1
ATOM 697 N N . PRO A 1 96 ? 19.786 1.127 -28.744 1.00 65.00 96 PRO A N 1
ATOM 698 C CA . PRO A 1 96 ? 18.904 -0.012 -28.510 1.00 65.00 96 PRO A CA 1
ATOM 699 C C . PRO A 1 96 ? 18.441 -0.033 -27.048 1.00 65.00 96 PRO A C 1
ATOM 701 O O . PRO A 1 96 ? 19.231 0.212 -26.134 1.00 65.00 96 PRO A O 1
ATOM 704 N N . ALA A 1 97 ? 17.153 -0.313 -26.831 1.00 68.88 97 ALA A N 1
ATOM 705 C CA . ALA A 1 97 ? 16.597 -0.425 -25.491 1.00 68.88 97 ALA A CA 1
ATOM 706 C C . ALA A 1 97 ? 17.308 -1.566 -24.749 1.00 68.88 97 ALA A C 1
ATOM 708 O O . ALA A 1 97 ? 17.163 -2.733 -25.101 1.00 68.88 97 ALA A O 1
ATOM 709 N N . LEU A 1 98 ? 18.116 -1.214 -23.749 1.00 78.69 98 LEU A N 1
ATOM 710 C CA . LEU A 1 98 ? 18.701 -2.174 -22.818 1.00 78.69 98 LEU A CA 1
ATOM 711 C C . LEU A 1 98 ? 17.632 -2.495 -21.772 1.00 78.69 98 LEU A C 1
ATOM 713 O O . LEU A 1 98 ? 17.519 -1.800 -20.761 1.00 78.69 98 LEU A O 1
ATOM 717 N N . ASP A 1 99 ? 16.793 -3.477 -22.080 1.00 83.75 99 ASP A N 1
ATOM 718 C CA . ASP A 1 99 ? 15.682 -3.909 -21.236 1.00 83.75 99 ASP A CA 1
ATOM 719 C C . ASP A 1 99 ? 16.104 -4.955 -20.186 1.00 83.75 99 ASP A C 1
ATOM 721 O O . ASP A 1 99 ? 17.273 -5.346 -20.070 1.00 83.75 99 ASP A O 1
ATOM 725 N N . ALA A 1 100 ? 15.137 -5.362 -19.360 1.00 85.62 100 ALA A N 1
ATOM 726 C CA . ALA A 1 100 ? 15.357 -6.325 -18.288 1.00 85.62 100 ALA A CA 1
ATOM 727 C C . ALA A 1 100 ? 15.801 -7.699 -18.819 1.00 85.62 100 ALA A C 1
ATOM 729 O O . ALA A 1 100 ? 16.635 -8.340 -18.180 1.00 85.62 100 ALA A O 1
ATOM 730 N N . ASP A 1 101 ? 15.310 -8.118 -19.989 1.00 88.50 101 ASP A N 1
ATOM 731 C CA . ASP A 1 101 ? 15.658 -9.399 -20.612 1.00 88.50 101 ASP A CA 1
ATOM 732 C C . ASP A 1 101 ? 17.109 -9.401 -21.097 1.00 88.50 101 ASP A C 1
ATOM 734 O O . ASP A 1 101 ? 17.860 -10.348 -20.838 1.00 88.50 101 ASP A O 1
ATOM 738 N N . TRP A 1 102 ? 17.543 -8.312 -21.739 1.00 91.50 102 TRP A N 1
ATOM 739 C CA . TRP A 1 102 ? 18.940 -8.136 -22.116 1.00 91.50 102 TRP A CA 1
ATOM 740 C C . TRP A 1 102 ? 19.854 -8.187 -20.887 1.00 91.50 102 TRP A C 1
ATOM 742 O O . TRP A 1 102 ? 20.847 -8.921 -20.876 1.00 91.50 102 TRP A O 1
ATOM 752 N N . LEU A 1 103 ? 19.506 -7.447 -19.828 1.00 90.00 103 LEU A N 1
ATOM 753 C CA . LEU A 1 103 ? 20.302 -7.414 -18.603 1.00 90.00 103 LEU A CA 1
ATOM 754 C C . LEU A 1 103 ? 20.324 -8.782 -17.905 1.00 90.00 103 LEU A C 1
ATOM 756 O O . LEU A 1 103 ? 21.375 -9.194 -17.415 1.00 90.00 103 LEU A O 1
ATOM 760 N N . ALA A 1 104 ? 19.207 -9.511 -17.901 1.00 93.12 104 ALA A N 1
ATOM 761 C CA . ALA A 1 104 ? 19.136 -10.863 -17.358 1.00 93.12 104 ALA A CA 1
ATOM 762 C C . ALA A 1 104 ? 20.073 -11.827 -18.099 1.00 93.12 104 ALA A C 1
ATOM 764 O O . ALA A 1 104 ? 20.778 -12.608 -17.460 1.00 93.12 104 ALA A O 1
ATOM 765 N N . GLY A 1 105 ? 20.143 -11.723 -19.431 1.00 93.31 105 GLY A N 1
ATOM 766 C CA . GLY A 1 105 ? 21.073 -12.499 -20.253 1.00 93.31 105 GLY A CA 1
ATOM 767 C C . GLY A 1 105 ? 22.544 -12.194 -19.955 1.00 93.31 105 GLY A C 1
ATOM 768 O O . GLY A 1 105 ? 23.370 -13.102 -19.937 1.00 93.31 105 GLY A O 1
ATOM 769 N N . VAL A 1 106 ? 22.880 -10.932 -19.665 1.00 95.38 106 VAL A N 1
ATOM 770 C CA . VAL A 1 106 ? 24.241 -10.534 -19.260 1.00 95.38 106 VAL A CA 1
ATOM 771 C C . VAL A 1 106 ? 24.590 -11.032 -17.855 1.00 95.38 106 VAL A C 1
ATOM 773 O O . VAL A 1 106 ? 25.733 -11.413 -17.604 1.00 95.38 106 VAL A O 1
ATOM 776 N N . LEU A 1 107 ? 23.628 -11.011 -16.929 1.00 94.88 107 LEU A N 1
ATOM 777 C CA . LEU A 1 107 ? 23.831 -11.414 -15.535 1.00 94.88 107 LEU A CA 1
ATOM 778 C C . LEU A 1 107 ? 23.697 -12.929 -15.302 1.00 94.88 107 LEU A C 1
ATOM 780 O O . LEU A 1 107 ? 23.982 -13.374 -14.190 1.00 94.88 107 LEU A O 1
ATOM 784 N N . ASP A 1 108 ? 23.239 -13.687 -16.304 1.00 95.38 108 ASP A N 1
ATOM 785 C CA . ASP A 1 108 ? 22.861 -15.108 -16.212 1.00 95.38 108 ASP A CA 1
ATOM 786 C C . ASP A 1 108 ? 21.888 -15.393 -15.050 1.00 95.38 108 ASP A C 1
ATOM 788 O O . ASP A 1 108 ? 21.965 -16.394 -14.337 1.00 95.38 108 ASP A O 1
ATOM 792 N N . ARG A 1 109 ? 20.975 -14.445 -14.804 1.00 95.19 109 ARG A N 1
ATOM 793 C CA . ARG A 1 109 ? 19.922 -14.552 -13.786 1.00 95.19 109 ARG A CA 1
ATOM 794 C C . ARG A 1 109 ? 18.776 -13.582 -14.080 1.00 95.19 109 ARG A C 1
ATOM 796 O O . ARG A 1 109 ? 19.030 -12.520 -14.644 1.00 95.19 109 ARG A O 1
ATOM 803 N N . PRO A 1 110 ? 17.545 -13.872 -13.626 1.00 93.12 110 PRO A N 1
ATOM 804 C CA . PRO A 1 110 ? 16.433 -12.936 -13.746 1.00 93.12 110 PRO A CA 1
ATOM 805 C C . PRO A 1 110 ? 16.716 -11.606 -13.039 1.00 93.12 110 PRO A C 1
ATOM 807 O O . PRO A 1 110 ? 17.278 -11.578 -11.939 1.00 93.12 110 PRO A O 1
ATOM 810 N N . VAL A 1 111 ? 16.283 -10.511 -13.659 1.00 90.94 111 VAL A N 1
ATOM 811 C CA . VAL A 1 111 ? 16.203 -9.194 -13.019 1.00 90.94 111 VAL A CA 1
ATOM 812 C C . VAL A 1 111 ? 14.852 -9.111 -12.313 1.00 90.94 111 VAL A C 1
ATOM 814 O O . VAL A 1 111 ? 13.826 -9.413 -12.914 1.00 90.94 111 VAL A O 1
ATOM 817 N N . ALA A 1 112 ? 14.854 -8.758 -11.028 1.00 90.25 112 ALA A N 1
ATOM 818 C CA . ALA A 1 112 ? 13.620 -8.627 -10.258 1.00 90.25 112 ALA A CA 1
ATOM 819 C C . ALA A 1 112 ? 12.812 -7.408 -10.726 1.00 90.25 112 ALA A C 1
ATOM 821 O O . ALA A 1 112 ? 13.401 -6.361 -10.994 1.00 90.25 112 ALA A O 1
ATOM 822 N N . ASP A 1 113 ? 11.484 -7.539 -10.774 1.00 89.44 113 ASP A N 1
ATOM 823 C CA . ASP A 1 113 ? 10.577 -6.408 -10.964 1.00 89.44 113 ASP A CA 1
ATOM 824 C C . ASP A 1 113 ? 10.383 -5.684 -9.619 1.00 89.44 113 ASP A C 1
ATOM 826 O O . ASP A 1 113 ? 9.845 -6.271 -8.669 1.00 89.44 113 ASP A O 1
ATOM 830 N N . PRO A 1 114 ? 10.800 -4.414 -9.497 1.00 88.81 114 PRO A N 1
ATOM 831 C CA . PRO A 1 114 ? 10.602 -3.679 -8.261 1.00 88.81 114 PRO A CA 1
ATOM 832 C C . PRO A 1 114 ? 9.135 -3.443 -7.904 1.00 88.81 114 PRO A C 1
ATOM 834 O O . PRO A 1 114 ? 8.790 -3.396 -6.724 1.00 88.81 114 PRO A O 1
ATOM 837 N N . VAL A 1 115 ? 8.250 -3.334 -8.899 1.00 90.06 115 VAL A N 1
ATOM 838 C CA . VAL A 1 115 ? 6.808 -3.168 -8.677 1.00 90.06 115 VAL A CA 1
ATOM 839 C C . VAL A 1 115 ? 6.262 -4.388 -7.939 1.00 90.06 115 VAL A C 1
ATOM 841 O O . VAL A 1 115 ? 5.555 -4.236 -6.942 1.00 90.06 115 VAL A O 1
ATOM 844 N N . GLU A 1 116 ? 6.644 -5.595 -8.362 1.00 92.19 116 GLU A N 1
ATOM 845 C CA . GLU A 1 116 ? 6.275 -6.835 -7.673 1.00 92.19 116 GLU A CA 1
ATOM 846 C C . GLU A 1 116 ? 6.888 -6.917 -6.271 1.00 92.19 116 GLU A C 1
ATOM 848 O O . GLU A 1 116 ? 6.213 -7.329 -5.323 1.00 92.19 116 GLU A O 1
ATOM 853 N N . TYR A 1 117 ? 8.145 -6.490 -6.117 1.00 93.38 117 TYR A N 1
ATOM 854 C CA . TYR A 1 117 ? 8.828 -6.475 -4.825 1.00 93.38 117 TYR A CA 1
ATOM 855 C C . TYR A 1 117 ? 8.087 -5.604 -3.799 1.0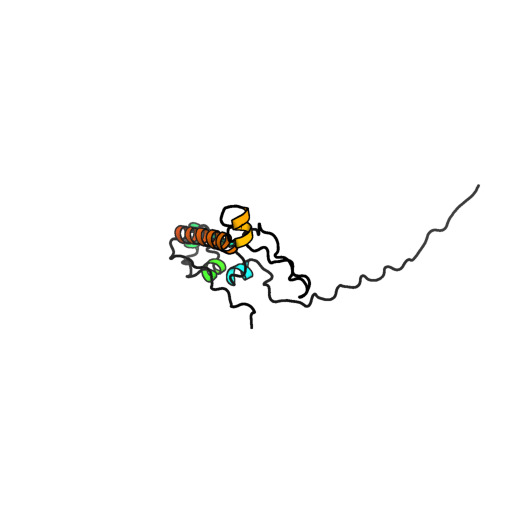0 93.38 117 TYR A C 1
ATOM 857 O O . TYR A 1 117 ? 7.760 -6.069 -2.702 1.00 93.38 117 TYR A O 1
ATOM 865 N N . TYR A 1 118 ? 7.742 -4.370 -4.171 1.00 94.94 118 TYR A N 1
ATOM 866 C CA . TYR A 1 118 ? 7.005 -3.458 -3.298 1.00 94.94 118 TYR A CA 1
ATOM 867 C C . TYR A 1 118 ? 5.556 -3.898 -3.064 1.00 94.94 118 TYR A C 1
ATOM 869 O O . TYR A 1 118 ? 5.051 -3.794 -1.942 1.00 94.94 118 TYR A O 1
ATOM 877 N N . ALA A 1 119 ? 4.888 -4.449 -4.083 1.00 94.00 119 ALA A N 1
ATOM 878 C CA . ALA A 1 119 ? 3.538 -4.985 -3.942 1.00 94.00 119 ALA A CA 1
ATOM 879 C C . ALA A 1 119 ? 3.487 -6.156 -2.954 1.00 94.00 119 ALA A C 1
ATOM 881 O O . ALA A 1 119 ? 2.559 -6.235 -2.144 1.00 94.00 119 ALA A O 1
ATOM 882 N N . ARG A 1 120 ? 4.500 -7.029 -2.978 1.00 95.69 120 ARG A N 1
ATOM 883 C CA . ARG A 1 120 ? 4.633 -8.131 -2.027 1.00 95.69 120 ARG A CA 1
ATOM 884 C C . ARG A 1 120 ? 4.863 -7.626 -0.608 1.00 95.69 120 ARG A C 1
ATOM 886 O O . ARG A 1 120 ? 4.150 -8.049 0.295 1.00 95.69 120 ARG A O 1
ATOM 893 N N . GLN A 1 121 ? 5.787 -6.684 -0.415 1.00 96.38 121 GLN A N 1
ATOM 894 C CA . GLN A 1 121 ? 6.051 -6.104 0.905 1.00 96.38 121 GLN A CA 1
ATOM 895 C C . GLN A 1 121 ? 4.794 -5.450 1.507 1.00 96.38 121 GLN A C 1
ATOM 897 O O . GLN A 1 121 ? 4.488 -5.643 2.687 1.00 96.38 121 GLN A O 1
ATOM 902 N N . ARG A 1 122 ? 4.022 -4.730 0.683 1.00 96.81 122 ARG A N 1
ATOM 903 C CA . ARG A 1 122 ? 2.710 -4.189 1.058 1.00 96.81 122 ARG A CA 1
ATOM 904 C C . ARG A 1 122 ? 1.757 -5.302 1.501 1.00 96.81 122 ARG A C 1
ATOM 906 O O . ARG A 1 122 ? 1.189 -5.204 2.588 1.00 96.81 122 ARG A O 1
ATOM 913 N N . GLN A 1 123 ? 1.586 -6.345 0.687 1.00 97.00 123 GLN A N 1
ATOM 914 C CA . GLN A 1 123 ? 0.646 -7.430 0.980 1.00 97.00 123 GLN A CA 1
ATOM 915 C C . GLN A 1 123 ? 1.019 -8.193 2.257 1.00 97.00 123 GLN A C 1
ATOM 917 O O . GLN A 1 123 ? 0.152 -8.411 3.100 1.00 97.00 123 GLN A O 1
ATOM 922 N N . ASP A 1 124 ? 2.301 -8.505 2.450 1.00 97.94 124 ASP A N 1
ATOM 923 C CA . ASP A 1 124 ? 2.792 -9.194 3.648 1.00 97.94 124 ASP A CA 1
ATOM 924 C C . ASP A 1 124 ? 2.435 -8.404 4.928 1.00 97.94 124 ASP A C 1
ATOM 926 O O . ASP A 1 124 ? 1.967 -8.976 5.918 1.00 97.94 124 ASP A O 1
ATOM 930 N N . SER A 1 125 ? 2.570 -7.071 4.894 1.00 98.00 125 SER A N 1
ATOM 931 C CA . SER A 1 125 ? 2.193 -6.200 6.019 1.00 98.00 125 SER A CA 1
ATOM 932 C C . SER A 1 125 ? 0.676 -6.127 6.260 1.00 98.00 125 SER A C 1
ATOM 934 O O . SER A 1 125 ? 0.226 -6.089 7.406 1.00 98.00 125 SER A O 1
ATOM 936 N N . LEU A 1 126 ? -0.137 -6.158 5.198 1.00 97.19 126 LEU A N 1
ATOM 937 C CA . LEU A 1 126 ? -1.598 -6.180 5.306 1.00 97.19 126 LEU A CA 1
ATOM 938 C C . LEU A 1 126 ? -2.092 -7.481 5.933 1.00 97.19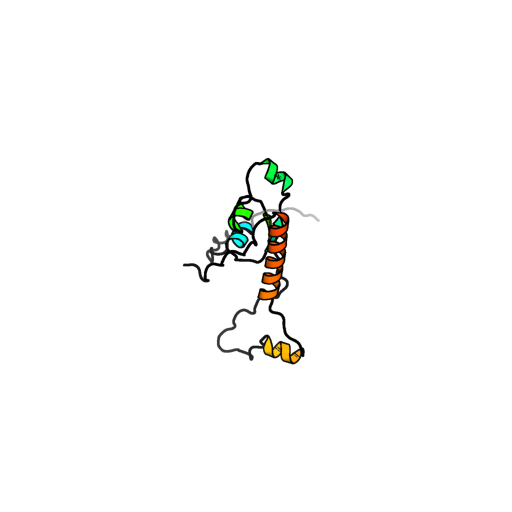 126 LEU A C 1
ATOM 940 O O . LEU A 1 126 ? -2.978 -7.455 6.790 1.00 97.19 126 LEU A O 1
ATOM 944 N N . ASP A 1 127 ? -1.493 -8.603 5.546 1.00 97.81 127 ASP A N 1
ATOM 945 C CA . ASP A 1 127 ? -1.805 -9.914 6.103 1.00 97.81 127 ASP A CA 1
ATOM 946 C C . ASP A 1 127 ? -1.437 -9.979 7.591 1.00 97.81 127 ASP A C 1
ATOM 948 O O . ASP A 1 127 ? -2.168 -10.556 8.403 1.00 97.81 127 ASP A O 1
ATOM 952 N N . GLU A 1 128 ? -0.327 -9.355 7.989 1.00 97.44 128 GLU A N 1
ATOM 953 C CA . GLU A 1 128 ? 0.041 -9.209 9.395 1.00 97.44 128 GLU A CA 1
ATOM 954 C C . GLU A 1 128 ? -0.941 -8.341 10.183 1.00 97.44 128 GLU A C 1
ATOM 956 O O . GLU A 1 128 ? -1.417 -8.765 11.242 1.00 97.44 128 GLU A O 1
ATOM 961 N N . ALA A 1 129 ? -1.312 -7.177 9.651 1.00 95.88 129 ALA A N 1
ATOM 962 C CA . ALA A 1 129 ? -2.288 -6.299 10.282 1.00 95.88 129 ALA A CA 1
ATOM 963 C C . ALA A 1 129 ? -3.667 -6.973 10.419 1.00 95.88 129 ALA A C 1
ATOM 965 O O . ALA A 1 129 ? -4.299 -6.879 11.474 1.00 95.88 129 ALA A O 1
ATOM 966 N N . ALA A 1 130 ? -4.116 -7.709 9.396 1.00 95.31 130 ALA A N 1
ATOM 967 C CA . ALA A 1 130 ? -5.374 -8.453 9.425 1.00 95.31 130 ALA A CA 1
ATOM 968 C C . ALA A 1 130 ? -5.379 -9.513 10.537 1.00 95.31 130 ALA A C 1
ATOM 970 O O . ALA A 1 130 ? -6.330 -9.590 11.322 1.00 95.31 130 ALA A O 1
ATOM 971 N N . ARG A 1 131 ? -4.285 -10.281 10.659 1.00 95.00 131 ARG A N 1
ATOM 972 C CA . ARG A 1 131 ? -4.100 -11.269 11.734 1.00 95.00 131 ARG A CA 1
ATOM 973 C C . ARG A 1 131 ? -4.094 -10.618 13.115 1.00 95.00 131 ARG A C 1
ATOM 975 O O . ARG A 1 131 ? -4.751 -11.130 14.018 1.00 95.00 131 ARG A O 1
ATOM 982 N N . ALA A 1 132 ? -3.393 -9.498 13.279 1.00 93.44 132 ALA A N 1
ATOM 983 C CA . ALA A 1 132 ? -3.311 -8.785 14.553 1.00 93.44 132 ALA A CA 1
ATOM 984 C C . ALA A 1 132 ? -4.671 -8.220 15.007 1.00 93.44 132 ALA A C 1
ATOM 986 O O . ALA A 1 132 ? -4.988 -8.236 16.197 1.00 93.44 132 ALA A O 1
ATOM 987 N N . LEU A 1 133 ? -5.496 -7.760 14.062 1.00 91.81 133 LEU A N 1
ATOM 988 C CA . LEU A 1 133 ? -6.841 -7.248 14.336 1.00 91.81 133 LEU A CA 1
ATOM 989 C C . LEU A 1 133 ? -7.910 -8.351 14.438 1.00 91.81 133 LEU A C 1
ATOM 991 O O . LEU A 1 133 ? -8.992 -8.096 14.972 1.00 91.81 133 LEU A O 1
ATOM 995 N N . GLY A 1 134 ? -7.624 -9.564 13.956 1.00 91.50 134 GLY A N 1
ATOM 996 C CA . GLY A 1 134 ? -8.580 -10.673 13.912 1.00 91.50 134 GLY A CA 1
ATOM 997 C C . GLY A 1 134 ? -9.713 -10.450 12.906 1.00 91.50 134 GLY A C 1
ATOM 998 O O . GLY A 1 134 ? -10.852 -10.833 13.170 1.00 91.50 134 GLY A O 1
ATOM 999 N N . VAL A 1 135 ? -9.416 -9.792 11.782 1.00 91.81 135 VAL A N 1
ATOM 1000 C CA . VAL A 1 135 ? -10.379 -9.474 10.715 1.00 91.81 135 VAL A CA 1
ATOM 1001 C C . VAL A 1 135 ? -10.130 -10.321 9.466 1.00 91.81 135 VAL A C 1
ATOM 1003 O O . VAL A 1 135 ? -9.139 -11.044 9.371 1.00 91.81 135 VAL A O 1
ATOM 1006 N N . ALA A 1 136 ? -11.045 -10.240 8.499 1.00 93.62 136 ALA A N 1
ATOM 1007 C CA . ALA A 1 136 ? -10.839 -10.832 7.181 1.00 93.62 136 ALA A CA 1
ATOM 1008 C C . ALA A 1 136 ? -9.600 -10.228 6.479 1.00 93.62 136 ALA A C 1
ATOM 1010 O O . ALA A 1 136 ? -9.236 -9.089 6.789 1.00 93.62 136 ALA A O 1
ATOM 1011 N N . PRO A 1 137 ? -8.976 -10.950 5.525 1.00 94.81 137 PRO A N 1
ATOM 1012 C CA . PRO A 1 137 ? -7.844 -10.438 4.758 1.00 94.81 137 PRO A CA 1
ATOM 1013 C C . PRO A 1 137 ? -8.114 -9.049 4.174 1.00 94.81 137 PRO A C 1
ATOM 1015 O O . PRO A 1 137 ? -9.193 -8.784 3.636 1.00 94.81 137 PRO A O 1
ATOM 1018 N N . ILE A 1 138 ? -7.128 -8.164 4.294 1.00 95.31 138 ILE A N 1
ATOM 1019 C CA . ILE A 1 138 ? -7.221 -6.788 3.815 1.00 95.31 138 ILE A CA 1
ATOM 1020 C C . ILE A 1 138 ? -6.576 -6.739 2.433 1.00 95.31 138 ILE A C 1
ATOM 1022 O O . ILE A 1 138 ? -5.395 -7.039 2.282 1.00 95.31 138 ILE A O 1
ATOM 1026 N N . ALA A 1 139 ? -7.353 -6.350 1.426 1.00 92.00 139 ALA A N 1
ATOM 1027 C CA . ALA A 1 139 ? -6.836 -6.085 0.090 1.00 92.00 139 ALA A CA 1
ATOM 1028 C C . ALA A 1 139 ? -6.464 -4.598 -0.058 1.00 92.00 139 ALA A C 1
ATOM 1030 O O . ALA A 1 139 ? -7.153 -3.742 0.521 1.00 92.00 139 ALA A O 1
ATOM 1031 N N . PRO A 1 140 ? -5.420 -4.267 -0.840 1.00 87.06 140 PRO A N 1
ATOM 1032 C CA . PRO A 1 140 ? -5.181 -2.891 -1.251 1.00 87.06 140 PRO A CA 1
ATOM 1033 C C . PRO A 1 140 ? -6.373 -2.368 -2.079 1.00 87.06 140 PRO A C 1
ATOM 1035 O O . PRO A 1 140 ? -7.065 -3.154 -2.736 1.00 87.06 140 PRO A O 1
ATOM 1038 N N . PRO A 1 141 ? -6.662 -1.056 -2.037 1.00 81.00 141 PRO A N 1
ATOM 1039 C CA . PRO A 1 141 ? -7.668 -0.461 -2.894 1.00 81.00 141 PRO A CA 1
ATOM 1040 C C . PRO A 1 141 ? -7.243 -0.616 -4.351 1.00 81.00 141 PRO A C 1
ATOM 1042 O O . PRO A 1 141 ? -6.060 -0.612 -4.672 1.00 81.00 141 PRO A O 1
ATOM 1045 N N . VAL A 1 142 ? -8.222 -0.746 -5.242 1.00 77.06 142 VAL A N 1
ATOM 1046 C CA . VAL A 1 142 ? -7.943 -0.719 -6.676 1.00 77.06 142 VAL A CA 1
ATOM 1047 C C . VAL A 1 142 ? -7.518 0.704 -7.025 1.00 77.06 142 VAL A C 1
ATOM 1049 O O . VAL A 1 142 ? -8.309 1.635 -6.845 1.00 77.06 142 VAL A O 1
ATOM 1052 N N . ALA A 1 143 ? -6.280 0.864 -7.495 1.00 69.62 143 ALA A N 1
ATOM 1053 C CA . ALA A 1 143 ? -5.803 2.138 -8.011 1.00 69.62 143 ALA A CA 1
ATOM 1054 C C . ALA A 1 143 ? -6.755 2.631 -9.118 1.00 69.62 143 ALA A C 1
ATOM 1056 O O . ALA A 1 143 ? -7.182 1.830 -9.961 1.00 69.62 143 ALA A O 1
ATOM 1057 N N . PRO A 1 144 ? -7.117 3.924 -9.141 1.00 67.25 144 PRO A N 1
ATOM 1058 C CA . PRO A 1 144 ? -7.869 4.467 -10.260 1.00 67.25 144 PRO A CA 1
ATOM 1059 C C . PRO A 1 144 ? -7.060 4.292 -11.559 1.00 67.25 144 PRO A C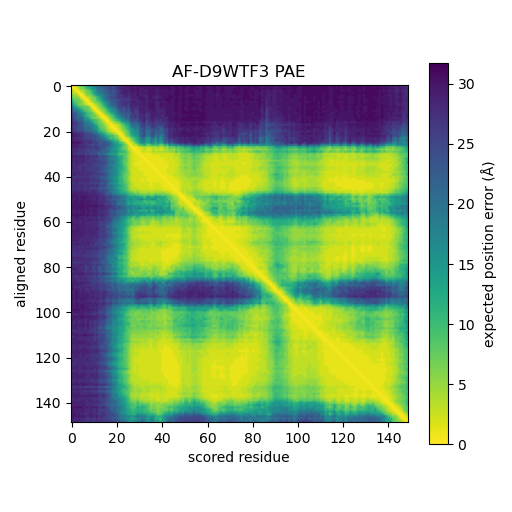 1
ATOM 1061 O O . PRO A 1 144 ? -5.826 4.324 -11.522 1.00 67.25 144 PRO A O 1
ATOM 1064 N N . PRO A 1 145 ? -7.723 4.116 -12.715 1.00 64.75 145 PRO A N 1
ATOM 1065 C CA . PRO A 1 145 ? -7.024 4.115 -13.992 1.00 64.75 145 PRO A CA 1
ATOM 1066 C C . PRO A 1 145 ? -6.265 5.437 -14.162 1.00 64.75 145 PRO A C 1
ATOM 1068 O O . PRO A 1 145 ? -6.777 6.511 -13.848 1.00 64.75 145 PRO A O 1
ATOM 1071 N N . TRP A 1 146 ? -5.029 5.351 -14.645 1.00 52.19 146 TRP A N 1
ATOM 1072 C CA . TRP A 1 146 ? -4.239 6.521 -15.013 1.00 52.19 146 TRP A CA 1
ATOM 1073 C C . TRP A 1 146 ? -4.389 6.793 -16.519 1.00 52.19 146 TRP A C 1
ATOM 1075 O O . TRP A 1 146 ? -4.245 5.847 -17.299 1.00 52.19 146 TRP A O 1
ATOM 1085 N N . PRO A 1 147 ? -4.604 8.046 -16.970 1.00 53.44 147 PRO A N 1
ATOM 1086 C CA . PRO A 1 147 ? -4.747 9.283 -16.194 1.00 53.44 147 PRO A CA 1
ATOM 1087 C C . PRO A 1 147 ? -6.153 9.447 -15.578 1.00 53.44 147 PRO A C 1
ATOM 1089 O O . PRO A 1 147 ? -7.111 8.909 -16.126 1.00 53.44 147 PRO A O 1
ATOM 1092 N N . PRO A 1 148 ? -6.293 10.192 -14.465 1.00 55.62 148 PRO A N 1
ATOM 1093 C CA . PRO A 1 148 ? -7.605 10.537 -13.916 1.00 55.62 148 PRO A CA 1
ATOM 1094 C C . PRO A 1 148 ? -8.383 11.456 -14.879 1.00 55.62 148 PRO A C 1
ATOM 1096 O O . PRO A 1 148 ? -7.766 12.317 -15.512 1.00 55.62 148 PRO A O 1
ATOM 1099 N N . ASP A 1 149 ? -9.706 11.263 -14.972 1.00 54.84 149 ASP A N 1
ATOM 1100 C CA . ASP A 1 149 ? -10.643 12.115 -15.737 1.00 54.84 149 ASP A CA 1
ATOM 1101 C C . ASP A 1 149 ? -10.630 13.593 -15.290 1.00 54.84 149 ASP A C 1
ATOM 1103 O O . ASP A 1 149 ? -10.503 13.858 -14.068 1.00 54.84 149 ASP A O 1
#

Organism: NCBI:txid457427

Solvent-accessible surface area (backbone atoms only — not comparable to full-atom values): 9827 Å² total; per-residue (Å²): 138,81,86,85,91,84,85,88,86,82,84,76,81,70,79,74,78,74,75,74,82,84,85,74,79,92,77,71,66,96,42,70,74,53,25,59,60,47,44,72,55,56,40,38,39,45,54,44,67,60,71,66,46,54,72,72,73,55,76,87,56,75,55,52,61,43,22,48,74,71,50,50,28,48,76,45,76,58,81,84,87,72,79,81,79,78,77,85,69,71,96,85,73,77,68,81,83,83,44,64,68,58,50,16,66,75,67,77,43,85,63,83,59,64,68,59,53,47,52,47,53,27,48,57,24,27,50,48,24,17,60,71,68,71,53,72,84,49,59,82,60,81,51,70,70,85,77,77,133

InterPro domains:
  IPR009770 2-oxoadipate dioxygenase/decarboxylase [PF07063] (28-86)

Foldseek 3Di:
DDDDDDDDDDPDDDPPPPPPPDDDDPPDDPDPLVCQQQVVAFWFKDADDLVVVVVVVDAQDDADNSCVVVVRIDTHGDDDPDDDDDDDDDPPPDDDPCDQVVVCVVVVHGDDDVVVVRLVNRQVRQQVSCVSSVHDRHDRDDRDDPPDD

Secondary structure (DSSP, 8-state):
-----------------PPPP--S-TTS-SSHHHHHHTT-S-EEEEE--HHHHHTTTPPPPSSHHHHHHTTSEEEEEPP--SPPPPP---TT-------HHHHHHHHTSPPPPHHHHHHHHHHHHHHHHHHHHT-SPPPPPPPPPSSP-